Protein AF-A0A4U0RWD5-F1 (afdb_monomer)

pLDDT: mean 82.73, std 8.25, range [53.66, 91.5]

Radius of gyration: 19.2 Å; Cα contacts (8 Å, |Δi|>4): 103; chains: 1; bounding box: 41×37×58 Å

Sequence (120 aa):
MWAAYQVERWRDRLDKERGNPPRQKDKALQLARNALEHLDEAALVDDRAVAPPKEDGAKSDRFWSLRKLEGIDIGITDDTTFCGIERSDLHLRALEVVRTIENDLAEELLDQYAELLRGS

Secondary structure (DSSP, 8-state):
-HHHHHHHHHHHHHHHHTTPPPPPP-HHHHHHHHHHHTSTTSEEETTEEEPPPPPTT-SS-TTHHHHHTT-EE---S---EETTEEHHHHHHHHHHHHHHHHHHHHHHHHHHHHHHHH--

Nearest PDB structures (foldseek):
  7lvs-assembly1_B  TM=3.165E-01  e=9.543E+00  Mus musculus

Mean predicted aligned error: 7.82 Å

Solvent-accessible surface area (backbone atoms only — not comparable to full-atom values): 6955 Å² total; per-residue (Å²): 83,63,67,40,45,50,52,52,52,52,49,46,50,52,32,52,78,71,72,43,79,82,72,87,72,63,64,66,47,50,40,53,41,48,29,60,72,48,50,89,77,34,38,79,53,93,62,20,39,30,49,59,84,81,66,88,87,59,93,68,66,82,47,48,40,22,52,75,43,75,20,35,78,67,61,100,56,90,67,60,54,54,63,91,37,48,46,67,59,49,48,52,52,27,50,49,56,48,50,52,53,52,50,54,52,51,50,54,52,51,52,54,51,52,49,55,66,72,76,106

Structure (mmCIF, N/CA/C/O backbone):
data_AF-A0A4U0RWD5-F1
#
_entry.id   AF-A0A4U0RWD5-F1
#
loop_
_atom_site.group_PDB
_atom_site.id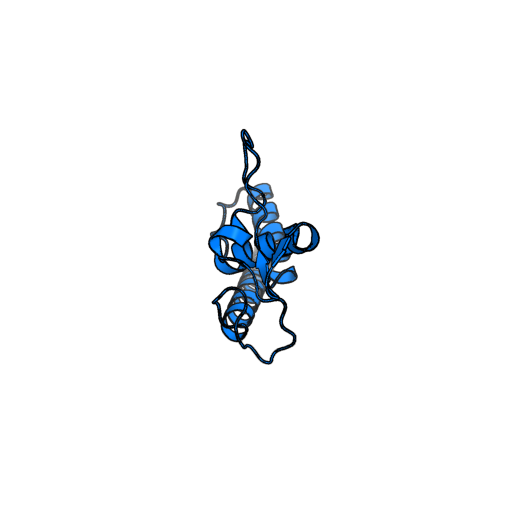
_atom_site.type_symbol
_atom_site.label_atom_id
_atom_site.label_alt_id
_atom_site.label_comp_id
_atom_site.label_asym_id
_atom_site.label_entity_id
_atom_site.label_seq_id
_atom_site.pdbx_PDB_ins_code
_atom_site.Cartn_x
_atom_site.Cartn_y
_atom_site.Cartn_z
_atom_site.occupancy
_atom_site.B_iso_or_equiv
_atom_site.auth_seq_id
_atom_site.auth_comp_id
_atom_site.auth_asym_id
_atom_site.auth_atom_id
_atom_site.pdbx_PDB_model_num
ATOM 1 N N . MET A 1 1 ? -6.342 -5.948 -2.805 1.00 70.12 1 MET A N 1
ATOM 2 C CA . MET A 1 1 ? -5.182 -5.035 -2.675 1.00 70.12 1 MET A CA 1
ATOM 3 C C . MET A 1 1 ? -5.587 -3.570 -2.720 1.00 70.12 1 MET A C 1
ATOM 5 O O . MET A 1 1 ? -5.519 -2.937 -1.679 1.00 7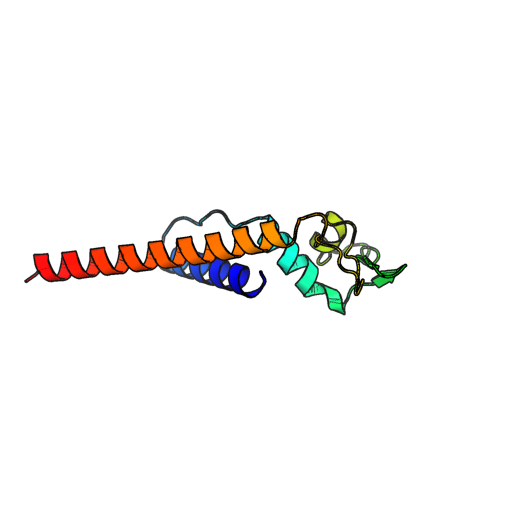0.12 1 MET A O 1
ATOM 9 N N . TRP A 1 2 ? -6.057 -3.038 -3.863 1.00 74.25 2 TRP A N 1
ATOM 10 C CA . TRP A 1 2 ? -6.455 -1.624 -3.968 1.00 74.25 2 TRP A CA 1
ATOM 11 C C . TRP A 1 2 ? -7.482 -1.235 -2.903 1.00 74.25 2 TRP A C 1
ATOM 13 O O . TRP A 1 2 ? -7.234 -0.320 -2.128 1.00 74.25 2 TRP A O 1
ATOM 23 N N . ALA A 1 3 ? -8.586 -1.985 -2.804 1.00 73.44 3 ALA A N 1
ATOM 24 C CA . ALA A 1 3 ? -9.609 -1.761 -1.784 1.00 73.44 3 ALA A CA 1
ATOM 25 C C . ALA A 1 3 ? -9.034 -1.807 -0.356 1.00 73.44 3 ALA A C 1
ATOM 27 O O . ALA A 1 3 ? -9.247 -0.869 0.398 1.00 73.44 3 ALA A O 1
ATOM 28 N N . ALA A 1 4 ? -8.233 -2.825 -0.017 1.00 75.69 4 ALA A N 1
ATOM 29 C CA . ALA A 1 4 ? -7.603 -2.943 1.304 1.00 75.69 4 ALA A CA 1
ATOM 30 C C . ALA A 1 4 ? -6.721 -1.730 1.650 1.00 75.69 4 ALA A C 1
ATOM 32 O O . ALA A 1 4 ? -6.837 -1.184 2.742 1.00 75.69 4 ALA A O 1
ATOM 33 N N . TYR A 1 5 ? -5.911 -1.242 0.703 1.00 81.12 5 TYR A N 1
ATOM 34 C CA . TYR A 1 5 ? -5.116 -0.031 0.920 1.00 81.12 5 TYR A CA 1
ATOM 35 C C . TYR A 1 5 ? -5.981 1.232 1.047 1.00 81.12 5 TYR A C 1
ATOM 37 O O . TYR A 1 5 ? -5.676 2.117 1.844 1.00 81.12 5 TYR A O 1
ATOM 45 N N . GLN A 1 6 ? -7.077 1.340 0.285 1.00 81.50 6 GLN A N 1
ATOM 46 C CA . GLN A 1 6 ? -8.009 2.454 0.474 1.00 81.50 6 GLN A CA 1
ATOM 47 C C . GLN A 1 6 ? -8.616 2.412 1.878 1.00 81.50 6 GLN A C 1
ATOM 49 O O . GLN A 1 6 ? -8.617 3.436 2.553 1.00 81.50 6 GLN A O 1
ATOM 54 N N . VAL A 1 7 ? -9.066 1.245 2.346 1.00 79.75 7 VAL A N 1
ATOM 55 C CA . VAL A 1 7 ? -9.623 1.079 3.697 1.00 79.75 7 VAL A CA 1
ATOM 56 C C . VAL A 1 7 ? -8.581 1.430 4.771 1.00 79.75 7 VAL A C 1
ATOM 58 O O . VAL A 1 7 ? -8.906 2.165 5.700 1.00 79.75 7 VAL A O 1
ATOM 61 N N . GLU A 1 8 ? -7.312 1.045 4.602 1.00 85.12 8 GLU A N 1
ATOM 62 C CA . GLU A 1 8 ? -6.211 1.473 5.482 1.00 85.12 8 GLU A CA 1
ATOM 63 C C . GLU A 1 8 ? -6.050 3.006 5.521 1.00 85.12 8 GLU A C 1
ATOM 65 O O . GLU A 1 8 ? -5.915 3.592 6.594 1.00 85.12 8 GLU A O 1
ATOM 70 N N . ARG A 1 9 ? -6.138 3.692 4.369 1.00 86.75 9 ARG A N 1
ATOM 71 C CA . ARG A 1 9 ? -6.112 5.167 4.321 1.00 86.75 9 ARG A CA 1
ATOM 72 C C . ARG A 1 9 ? -7.307 5.804 5.023 1.00 86.75 9 ARG A C 1
ATOM 74 O O . ARG A 1 9 ? -7.146 6.871 5.617 1.00 86.75 9 ARG A O 1
ATOM 81 N N . TRP A 1 10 ? -8.490 5.203 4.907 1.00 85.44 10 TRP A N 1
ATOM 82 C CA . TRP A 1 10 ? -9.689 5.679 5.595 1.00 85.44 10 TRP A CA 1
ATOM 83 C C . TRP A 1 10 ? -9.558 5.507 7.108 1.00 85.44 10 TRP A C 1
ATOM 85 O O . TRP A 1 10 ? -9.850 6.466 7.822 1.00 85.44 10 TRP A O 1
ATOM 95 N N . ARG A 1 11 ? -9.037 4.366 7.588 1.00 83.06 11 ARG A N 1
ATOM 96 C CA . ARG A 1 11 ? -8.716 4.174 9.011 1.00 83.06 11 ARG A CA 1
ATOM 97 C C . ARG A 1 11 ? -7.738 5.236 9.499 1.00 83.06 11 ARG A C 1
ATOM 99 O O . ARG A 1 11 ? -8.050 5.937 10.449 1.00 83.06 11 ARG A O 1
ATOM 106 N N . ASP A 1 12 ? -6.602 5.412 8.830 1.00 88.31 12 ASP A N 1
ATOM 107 C CA . ASP A 1 12 ? -5.591 6.387 9.263 1.00 88.31 12 ASP A CA 1
ATOM 108 C C . ASP A 1 12 ? -6.136 7.818 9.308 1.00 88.31 12 ASP A C 1
ATOM 110 O O . ASP A 1 12 ? -5.757 8.620 10.163 1.00 88.31 12 ASP A O 1
ATOM 114 N N . ARG A 1 13 ? -7.028 8.163 8.371 1.00 87.12 13 ARG A N 1
ATOM 115 C CA . ARG A 1 13 ? -7.717 9.452 8.399 1.00 87.12 13 ARG A CA 1
ATOM 116 C C . ARG A 1 13 ? -8.624 9.547 9.621 1.00 87.12 13 ARG A C 1
ATOM 118 O O . ARG A 1 13 ? -8.567 10.559 10.306 1.00 87.12 13 ARG A O 1
ATOM 125 N N . LEU A 1 14 ? -9.433 8.526 9.885 1.00 84.56 14 LEU A N 1
ATOM 126 C CA . LEU A 1 14 ? -10.325 8.492 11.041 1.00 84.56 14 LEU A CA 1
ATOM 127 C C . LEU A 1 14 ? -9.545 8.594 12.359 1.00 84.56 14 LEU A C 1
ATOM 129 O O . LEU A 1 14 ? -9.909 9.398 13.210 1.00 84.56 14 LEU A O 1
ATOM 133 N N . ASP A 1 15 ? -8.442 7.856 12.490 1.00 86.56 15 ASP A N 1
ATOM 134 C CA . ASP A 1 15 ? -7.540 7.921 13.643 1.00 86.56 15 ASP A CA 1
ATOM 135 C C . ASP A 1 15 ? -6.994 9.338 13.844 1.00 86.56 15 ASP A C 1
ATOM 137 O O . ASP A 1 15 ? -7.045 9.873 14.951 1.00 86.56 15 ASP A O 1
ATOM 141 N N . LYS A 1 16 ? -6.559 9.998 12.765 1.00 88.88 16 LYS A N 1
ATOM 142 C CA . LYS A 1 16 ? -6.115 11.394 12.824 1.00 88.88 16 LYS A CA 1
ATOM 143 C C . LYS A 1 16 ? -7.218 12.337 13.315 1.00 88.88 16 LYS A C 1
ATOM 145 O O . LYS A 1 16 ? -6.939 13.188 14.155 1.00 88.88 16 LYS A O 1
ATOM 150 N N . GLU A 1 17 ? -8.442 12.212 12.798 1.00 88.12 17 GLU A N 1
ATOM 151 C CA . GLU A 1 17 ? -9.579 13.039 13.241 1.00 88.12 17 GLU A CA 1
ATOM 152 C C . GLU A 1 17 ? -9.937 12.777 14.717 1.00 88.12 17 GLU A C 1
ATOM 154 O O . GLU A 1 17 ? -10.401 13.677 15.412 1.00 88.12 17 GLU A O 1
ATOM 159 N N . ARG A 1 18 ? -9.677 11.561 15.216 1.00 86.19 18 ARG A N 1
ATOM 160 C CA . ARG A 1 18 ? -9.874 11.157 16.618 1.00 86.19 18 ARG A CA 1
ATOM 161 C C . ARG A 1 18 ? -8.699 11.509 17.542 1.00 86.19 18 ARG A C 1
ATOM 163 O O . ARG A 1 18 ? -8.798 11.297 18.744 1.00 86.19 18 ARG A O 1
ATOM 170 N N . GLY A 1 19 ? -7.597 12.048 17.014 1.00 89.94 19 GLY A N 1
ATOM 171 C CA . GLY A 1 19 ? -6.389 12.347 17.792 1.00 89.94 19 GLY A CA 1
ATOM 172 C C . GLY A 1 19 ? -5.541 11.118 18.147 1.00 89.94 19 GLY A C 1
ATOM 173 O O . GLY A 1 19 ? -4.622 11.227 18.959 1.00 89.94 19 GLY A O 1
ATOM 174 N N . ASN A 1 20 ? -5.815 9.967 17.530 1.00 86.50 20 ASN A N 1
ATOM 175 C CA . ASN A 1 20 ? -5.029 8.750 17.695 1.00 86.50 20 ASN A CA 1
ATOM 176 C C . ASN A 1 20 ? -3.682 8.864 16.957 1.00 86.50 20 ASN A C 1
ATOM 178 O O . ASN A 1 20 ? -3.578 9.554 15.933 1.00 86.50 20 ASN A O 1
ATOM 182 N N . PRO A 1 21 ? -2.626 8.183 17.442 1.00 86.75 21 PRO A N 1
ATOM 183 C CA . PRO A 1 21 ? -1.345 8.158 16.753 1.00 86.75 21 PRO A CA 1
ATOM 184 C C . PRO A 1 21 ? -1.468 7.481 15.376 1.00 86.75 21 PRO A C 1
ATOM 186 O O . PRO A 1 21 ? -2.221 6.518 15.224 1.00 86.75 21 PRO A O 1
ATOM 189 N N . PRO A 1 22 ? -0.708 7.944 14.366 1.00 82.38 22 PRO A N 1
ATOM 190 C CA . PRO A 1 22 ? -0.728 7.337 13.042 1.00 82.38 22 PRO A CA 1
ATOM 191 C C . PRO A 1 22 ? -0.228 5.892 13.105 1.00 82.38 22 PRO A C 1
ATOM 193 O O . PRO A 1 22 ? 0.835 5.612 13.667 1.00 82.38 22 PRO A O 1
ATOM 196 N N . ARG A 1 23 ? -0.978 4.977 12.487 1.00 83.00 23 ARG A N 1
ATOM 197 C CA . ARG A 1 23 ? -0.604 3.566 12.397 1.00 83.00 23 ARG A CA 1
ATOM 198 C C . ARG A 1 23 ? 0.406 3.340 11.271 1.00 83.00 23 ARG A C 1
ATOM 200 O O . ARG A 1 23 ? 0.510 4.103 10.308 1.00 83.00 23 ARG A O 1
ATOM 207 N N . GLN A 1 24 ? 1.191 2.274 11.403 1.00 85.06 24 GLN A N 1
ATOM 208 C CA . GLN A 1 24 ? 2.120 1.875 10.354 1.00 85.06 24 GLN A CA 1
ATOM 209 C C . GLN A 1 24 ? 1.346 1.242 9.193 1.00 85.06 24 GLN A C 1
ATOM 211 O O . GLN A 1 24 ? 0.703 0.212 9.367 1.00 85.06 24 GLN A O 1
ATOM 216 N N . LYS A 1 25 ? 1.464 1.840 8.004 1.00 84.50 25 LYS A N 1
ATOM 217 C CA . LYS A 1 25 ? 0.878 1.302 6.771 1.00 84.50 25 LYS A CA 1
ATOM 218 C C . LYS A 1 25 ? 1.636 0.085 6.251 1.00 84.50 25 LYS A C 1
ATOM 220 O O . LYS A 1 25 ? 2.873 0.048 6.335 1.00 84.50 25 LYS A O 1
ATOM 225 N N . ASP A 1 26 ? 0.931 -0.844 5.608 1.00 86.88 2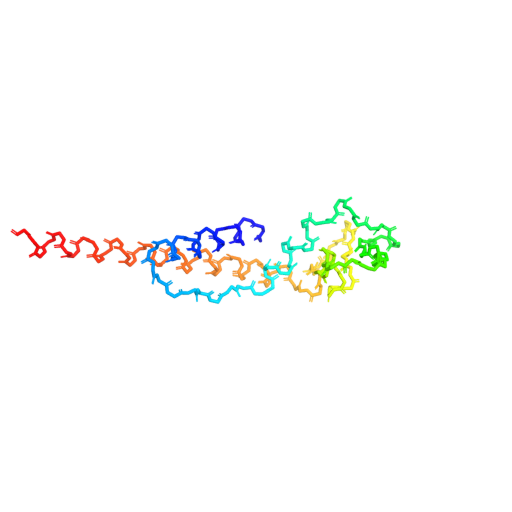6 ASP A N 1
ATOM 226 C CA . ASP A 1 26 ? 1.580 -1.904 4.837 1.00 86.88 26 ASP A CA 1
ATOM 227 C C . ASP A 1 26 ? 2.271 -1.301 3.598 1.00 86.88 26 ASP A C 1
ATOM 229 O O . ASP A 1 26 ? 1.656 -0.839 2.629 1.00 86.88 26 ASP A O 1
ATOM 233 N N . LYS A 1 27 ? 3.607 -1.301 3.639 1.00 87.12 27 LYS A N 1
ATOM 234 C CA . LYS A 1 27 ? 4.454 -0.717 2.591 1.00 87.12 27 LYS A CA 1
ATOM 235 C C . LYS A 1 27 ? 4.338 -1.454 1.255 1.00 87.12 27 LYS A C 1
ATOM 237 O O . LYS A 1 27 ? 4.547 -0.823 0.222 1.00 87.12 27 LYS A O 1
ATOM 242 N N . ALA A 1 28 ? 4.037 -2.753 1.258 1.00 85.31 28 ALA A N 1
ATOM 243 C CA . ALA A 1 28 ? 3.887 -3.539 0.038 1.00 85.31 28 ALA A CA 1
ATOM 244 C C . ALA A 1 28 ? 2.557 -3.215 -0.655 1.00 85.31 28 ALA A C 1
ATOM 246 O O . ALA A 1 28 ? 2.546 -2.959 -1.857 1.00 85.31 28 ALA A O 1
ATOM 247 N N . LEU A 1 29 ? 1.459 -3.117 0.100 1.00 83.88 29 LEU A N 1
ATOM 248 C CA . LEU A 1 29 ? 0.162 -2.680 -0.426 1.00 83.88 29 LEU A CA 1
ATOM 249 C C . LEU A 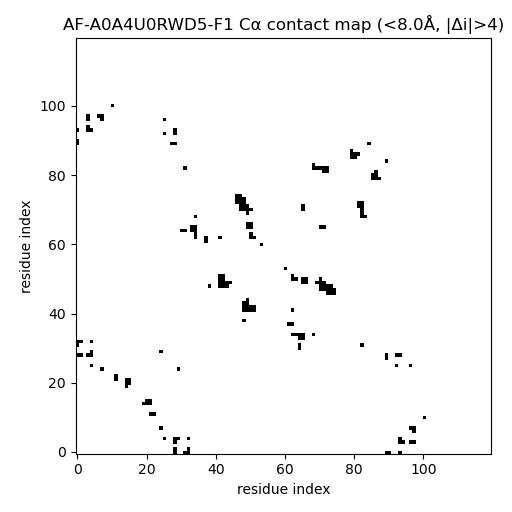1 29 ? 0.206 -1.232 -0.920 1.00 83.88 29 LEU A C 1
ATOM 251 O O . LEU A 1 29 ? -0.340 -0.935 -1.984 1.00 83.88 29 LEU A O 1
ATOM 255 N N . GLN A 1 30 ? 0.897 -0.347 -0.195 1.00 86.94 30 GLN A N 1
ATOM 256 C CA . GLN A 1 30 ? 1.138 1.024 -0.641 1.00 86.94 30 GLN A CA 1
ATOM 257 C C . GLN A 1 30 ? 1.891 1.059 -1.975 1.00 86.94 30 GLN A C 1
ATOM 259 O O . GLN A 1 30 ? 1.491 1.777 -2.891 1.00 86.94 30 GLN A O 1
ATOM 264 N N . LEU A 1 31 ? 2.981 0.297 -2.080 1.00 87.19 31 LEU A N 1
ATOM 265 C CA . LEU A 1 31 ? 3.819 0.249 -3.273 1.00 87.19 31 LEU A CA 1
ATOM 266 C C . LEU A 1 31 ? 3.043 -0.305 -4.475 1.00 87.19 31 LEU A C 1
ATOM 268 O O . LEU A 1 31 ? 3.028 0.327 -5.528 1.00 87.19 31 LEU A O 1
ATOM 272 N N . ALA A 1 32 ? 2.329 -1.418 -4.281 1.00 83.69 32 ALA A N 1
ATOM 273 C CA . ALA A 1 32 ? 1.466 -2.028 -5.287 1.00 83.69 32 ALA A CA 1
ATOM 274 C C . ALA A 1 32 ? 0.381 -1.056 -5.766 1.00 83.69 32 ALA A C 1
ATOM 276 O O . ALA A 1 32 ? 0.206 -0.853 -6.965 1.00 83.69 32 ALA A O 1
ATOM 277 N N . ARG A 1 33 ? -0.325 -0.395 -4.840 1.00 87.31 33 ARG A N 1
ATOM 278 C CA . ARG A 1 33 ? -1.362 0.581 -5.189 1.00 87.31 33 ARG A CA 1
ATOM 279 C C . ARG A 1 33 ? -0.790 1.758 -5.971 1.00 87.31 33 ARG A C 1
ATOM 281 O O . ARG A 1 33 ? -1.391 2.167 -6.955 1.00 87.31 33 ARG A O 1
ATOM 288 N N . ASN A 1 34 ? 0.327 2.326 -5.526 1.00 87.62 34 ASN A N 1
ATOM 289 C CA . ASN A 1 34 ? 0.915 3.494 -6.179 1.00 87.62 34 ASN A CA 1
ATOM 290 C C . ASN A 1 34 ? 1.474 3.155 -7.566 1.00 87.62 34 ASN A C 1
ATOM 292 O O . ASN A 1 34 ? 1.453 4.001 -8.450 1.00 87.62 34 ASN A O 1
ATOM 296 N N . ALA A 1 35 ? 1.969 1.932 -7.771 1.00 85.19 35 ALA A N 1
ATOM 297 C CA . ALA A 1 35 ? 2.381 1.485 -9.096 1.00 85.19 35 ALA A CA 1
ATOM 298 C C . ALA A 1 35 ? 1.175 1.295 -10.032 1.00 85.19 35 ALA A C 1
ATOM 300 O O . ALA A 1 35 ? 1.237 1.696 -11.188 1.00 85.19 35 ALA A O 1
ATOM 301 N N . LEU A 1 36 ? 0.058 0.770 -9.514 1.00 85.69 36 LEU A N 1
ATOM 302 C CA . LEU A 1 36 ? -1.197 0.651 -10.265 1.00 85.69 36 LEU A CA 1
ATOM 303 C C . LEU A 1 36 ? -1.857 2.005 -10.574 1.00 85.69 36 LEU A C 1
ATOM 305 O O . LEU A 1 36 ? -2.549 2.117 -11.577 1.00 85.69 36 LEU A O 1
ATOM 309 N N . GLU A 1 37 ? -1.674 3.019 -9.722 1.00 87.00 37 GLU A N 1
ATOM 310 C CA . GLU A 1 37 ? -2.287 4.349 -9.890 1.00 87.00 37 GLU A CA 1
ATOM 311 C C . GLU A 1 37 ? -1.826 5.074 -11.156 1.00 87.00 37 GLU A C 1
ATOM 313 O O . GLU A 1 37 ? -2.591 5.860 -11.697 1.00 87.00 37 GLU A O 1
ATOM 318 N N . HIS A 1 38 ? -0.603 4.808 -11.613 1.00 85.19 38 HIS A N 1
ATOM 319 C CA . HIS A 1 38 ? 0.005 5.468 -12.773 1.00 85.19 38 HIS A CA 1
ATOM 320 C C . HIS A 1 38 ? 0.248 4.494 -13.930 1.00 85.19 38 HIS A C 1
ATOM 322 O O . HIS A 1 38 ? 1.104 4.736 -14.781 1.00 85.19 38 HIS A O 1
ATOM 328 N N . LEU A 1 39 ? -0.439 3.348 -13.925 1.00 85.19 39 LEU A N 1
ATOM 329 C CA . LEU A 1 39 ? -0.212 2.287 -14.902 1.00 85.19 39 LEU A CA 1
ATOM 330 C C . LEU A 1 39 ? -0.680 2.685 -16.309 1.00 85.19 39 LEU A C 1
ATOM 332 O O . LEU A 1 39 ? -0.073 2.284 -17.294 1.00 85.19 39 LEU A O 1
ATOM 336 N N . ASP A 1 40 ? -1.734 3.488 -16.398 1.00 86.94 40 ASP A N 1
ATOM 337 C CA . ASP A 1 40 ? -2.273 4.044 -17.641 1.00 86.94 40 ASP A CA 1
ATOM 338 C C . ASP A 1 40 ? -1.342 5.080 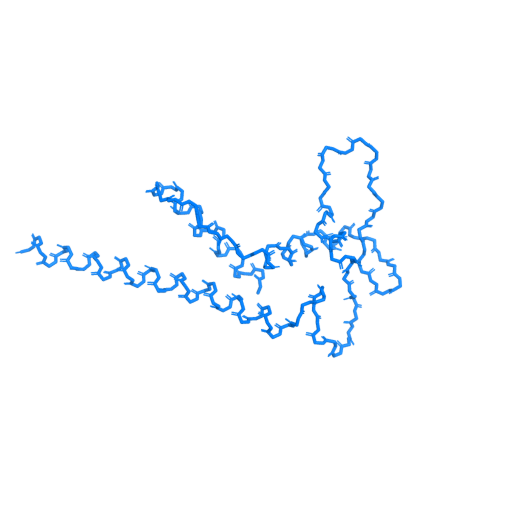-18.291 1.00 86.94 40 ASP A C 1
ATOM 340 O O . ASP A 1 40 ? -1.340 5.237 -19.509 1.00 86.94 40 ASP A O 1
ATOM 344 N N . GLU A 1 41 ? -0.523 5.756 -17.485 1.00 87.25 41 GLU A N 1
ATOM 345 C CA . GLU A 1 41 ? 0.494 6.711 -17.935 1.00 87.25 41 GLU A CA 1
ATOM 346 C C . GLU A 1 41 ? 1.883 6.066 -18.144 1.00 87.25 41 GLU A C 1
ATOM 348 O O . GLU A 1 41 ? 2.845 6.764 -18.480 1.00 87.25 41 GLU A O 1
ATOM 353 N N . ALA A 1 42 ? 2.027 4.760 -17.892 1.00 88.38 42 ALA A N 1
ATOM 354 C CA . ALA A 1 42 ? 3.298 4.050 -18.005 1.00 88.38 42 ALA A CA 1
ATOM 355 C C . ALA A 1 42 ? 3.710 3.829 -19.470 1.00 88.38 42 ALA A C 1
ATOM 357 O O . ALA A 1 42 ? 2.877 3.714 -20.369 1.00 88.38 42 ALA A O 1
ATOM 358 N N . ALA A 1 43 ? 5.018 3.722 -19.712 1.00 88.44 43 ALA A N 1
ATOM 359 C CA . ALA A 1 43 ? 5.518 3.285 -21.010 1.00 88.44 43 ALA A CA 1
ATOM 360 C C . ALA A 1 43 ? 5.385 1.760 -21.119 1.00 88.44 43 ALA A C 1
ATOM 362 O O . ALA A 1 43 ? 5.700 1.046 -20.169 1.00 88.44 43 ALA A O 1
ATOM 363 N N . LEU A 1 44 ? 4.953 1.263 -22.278 1.00 88.25 44 LEU A N 1
ATOM 364 C CA . LEU A 1 44 ? 4.918 -0.169 -22.572 1.00 88.25 44 LEU A CA 1
ATOM 365 C C . LEU A 1 44 ? 6.185 -0.557 -23.342 1.00 88.25 44 LEU A C 1
ATOM 367 O O . LEU A 1 44 ? 6.405 -0.064 -24.449 1.00 88.25 44 LEU A O 1
ATOM 371 N N . VAL A 1 45 ? 7.015 -1.414 -22.752 1.00 87.44 45 VAL A N 1
ATOM 372 C CA . VAL A 1 45 ? 8.275 -1.899 -23.336 1.00 87.44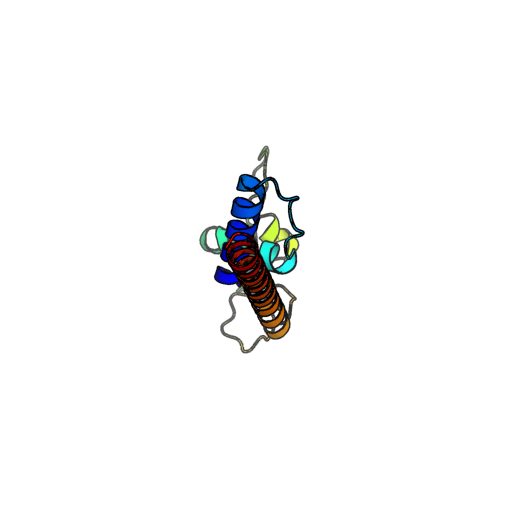 45 VAL A CA 1
ATOM 373 C C . VAL A 1 45 ? 8.367 -3.397 -23.087 1.00 87.44 45 VAL A C 1
ATOM 375 O O . VAL A 1 45 ? 8.293 -3.810 -21.936 1.00 87.44 45 VAL A O 1
ATOM 378 N N . ASP A 1 46 ? 8.517 -4.194 -24.147 1.00 84.75 46 ASP A N 1
ATOM 379 C CA . ASP A 1 46 ? 8.699 -5.654 -24.070 1.00 84.75 46 ASP A CA 1
ATOM 380 C C . ASP A 1 46 ? 7.688 -6.348 -23.131 1.00 84.75 46 ASP A C 1
ATOM 382 O O . ASP A 1 46 ? 8.066 -7.036 -22.187 1.00 84.75 46 ASP A O 1
ATOM 386 N N . ASP A 1 47 ? 6.389 -6.102 -23.350 1.00 82.50 47 ASP A N 1
ATOM 387 C CA . ASP A 1 47 ? 5.271 -6.621 -22.540 1.00 82.50 47 ASP A CA 1
ATOM 388 C C . ASP A 1 47 ? 5.288 -6.207 -21.054 1.00 82.50 47 ASP A C 1
ATOM 390 O O . ASP A 1 47 ? 4.578 -6.775 -20.222 1.00 82.50 47 ASP A O 1
ATOM 394 N N . ARG A 1 48 ? 6.049 -5.163 -20.703 1.00 84.31 48 ARG A N 1
ATOM 395 C CA . ARG A 1 48 ? 6.120 -4.590 -19.353 1.00 84.31 48 ARG A CA 1
ATOM 396 C C . ARG A 1 48 ? 5.661 -3.141 -19.335 1.00 84.31 48 ARG A C 1
ATOM 398 O O . ARG A 1 48 ? 6.072 -2.331 -20.165 1.00 84.31 48 ARG A O 1
ATOM 405 N N . ALA A 1 49 ? 4.874 -2.782 -18.327 1.00 88.06 49 ALA A N 1
ATOM 406 C CA . ALA A 1 49 ? 4.680 -1.392 -17.943 1.00 88.06 49 ALA A CA 1
ATOM 407 C C . ALA A 1 49 ? 5.902 -0.924 -17.158 1.00 88.06 49 ALA A C 1
ATOM 409 O O . ALA A 1 49 ? 6.170 -1.405 -16.057 1.00 88.06 49 ALA A O 1
ATOM 410 N N . VAL A 1 50 ? 6.630 0.041 -17.700 1.00 90.00 50 VAL A N 1
ATOM 411 C CA . VAL A 1 50 ? 7.811 0.631 -17.073 1.00 90.00 50 VAL A CA 1
ATOM 412 C C . VAL A 1 50 ? 7.617 2.126 -16.872 1.00 90.00 50 VAL A C 1
ATOM 414 O O . VAL A 1 50 ? 6.868 2.799 -17.583 1.00 90.00 50 VAL A O 1
ATOM 417 N N . ALA A 1 51 ? 8.302 2.670 -15.870 1.00 89.75 51 ALA A N 1
ATOM 418 C CA . ALA A 1 51 ? 8.289 4.104 -15.640 1.00 89.75 51 ALA A CA 1
ATOM 419 C C . ALA A 1 51 ? 8.928 4.827 -16.840 1.00 89.75 51 ALA A C 1
ATOM 421 O O . ALA A 1 51 ? 10.068 4.497 -17.187 1.00 89.75 51 ALA A O 1
ATOM 422 N N . PRO A 1 52 ? 8.270 5.840 -17.434 1.00 87.56 52 PRO A N 1
ATOM 423 C CA . PRO A 1 52 ? 8.888 6.650 -18.477 1.00 87.56 52 PRO A CA 1
ATOM 424 C C . PRO A 1 52 ? 10.150 7.348 -17.941 1.00 87.56 52 PRO A C 1
ATOM 426 O O . PRO A 1 52 ? 10.359 7.409 -16.722 1.00 87.56 52 PRO A O 1
ATOM 429 N N . PRO A 1 53 ? 11.020 7.892 -18.806 1.00 85.69 53 PRO A N 1
ATOM 430 C CA . PRO A 1 53 ? 12.148 8.708 -18.365 1.00 85.69 53 PRO A CA 1
ATOM 431 C C . PRO A 1 53 ? 11.691 9.807 -17.401 1.00 85.69 53 PRO A C 1
ATOM 433 O O . PRO A 1 53 ? 10.604 10.365 -17.543 1.00 85.69 53 PRO A O 1
ATOM 436 N N . LYS A 1 54 ? 12.489 10.080 -16.366 1.00 82.56 54 LYS A N 1
ATOM 437 C CA . LYS A 1 54 ? 12.160 11.150 -15.422 1.00 82.56 54 LYS A CA 1
ATOM 438 C C . LYS A 1 54 ? 12.335 12.491 -16.134 1.00 82.56 54 LYS A C 1
ATOM 440 O O . LYS A 1 54 ? 13.383 12.720 -16.722 1.00 82.56 54 LYS A O 1
ATOM 445 N N . GLU A 1 55 ? 11.331 13.358 -16.060 1.00 80.50 55 GLU A N 1
ATOM 446 C CA . GLU A 1 55 ? 11.442 14.717 -16.590 1.00 80.50 55 GLU A CA 1
ATOM 447 C C . GLU A 1 55 ? 12.482 15.522 -15.800 1.00 80.50 55 GLU A C 1
ATOM 449 O O . GLU A 1 55 ? 12.490 15.523 -14.559 1.00 80.50 55 GLU A O 1
ATOM 454 N N . ASP A 1 56 ? 13.355 16.224 -16.522 1.00 76.38 56 ASP A N 1
ATOM 455 C CA . ASP A 1 56 ? 14.363 17.089 -15.920 1.00 76.38 56 ASP A CA 1
ATOM 456 C C . ASP A 1 56 ? 13.698 18.228 -15.133 1.00 76.38 56 ASP A C 1
ATOM 458 O O . ASP A 1 56 ? 12.820 18.936 -15.621 1.00 76.38 56 ASP A O 1
ATOM 462 N N . GLY A 1 57 ? 14.117 18.403 -13.876 1.00 75.56 57 GLY A N 1
ATOM 463 C CA . GLY A 1 57 ? 13.579 19.434 -12.981 1.00 75.56 57 GLY A CA 1
ATOM 464 C C . GLY A 1 57 ? 12.282 19.065 -12.245 1.00 75.56 57 GLY A C 1
ATOM 465 O O . GLY A 1 57 ? 11.783 19.877 -11.461 1.00 75.56 57 GLY A O 1
ATOM 466 N N . ALA A 1 58 ? 11.749 17.850 -12.420 1.00 76.69 58 ALA A N 1
ATOM 467 C CA . ALA A 1 58 ? 10.570 17.399 -11.682 1.00 76.69 58 ALA A CA 1
ATOM 468 C C . ALA A 1 58 ? 10.834 17.323 -10.162 1.00 76.69 58 ALA A C 1
ATOM 470 O O . ALA A 1 58 ? 11.729 16.611 -9.693 1.00 76.69 58 ALA A O 1
ATOM 471 N N . LYS A 1 59 ? 10.010 18.034 -9.376 1.00 72.19 59 LYS A N 1
ATOM 472 C CA . LYS A 1 59 ? 10.092 18.071 -7.901 1.00 72.19 59 LYS A CA 1
ATOM 473 C C . LYS A 1 59 ? 9.699 16.748 -7.234 1.00 72.19 59 LYS A C 1
ATOM 475 O O . LYS A 1 59 ? 10.124 16.488 -6.112 1.00 72.19 59 LYS A O 1
ATOM 480 N N . SER A 1 60 ? 8.896 15.923 -7.899 1.00 77.25 60 SER A N 1
ATOM 481 C CA . SER A 1 60 ? 8.460 14.612 -7.419 1.00 77.25 60 SER A CA 1
ATOM 482 C C . SER A 1 60 ? 8.501 13.590 -8.551 1.00 77.25 60 SER A C 1
ATOM 484 O O . SER A 1 60 ? 8.342 13.930 -9.720 1.00 77.25 60 SER A O 1
ATOM 486 N N . ASP A 1 61 ? 8.739 12.326 -8.203 1.00 85.88 61 ASP A N 1
ATOM 487 C CA . ASP A 1 61 ? 8.691 11.213 -9.151 1.00 85.88 61 ASP A CA 1
ATOM 488 C C . ASP A 1 61 ? 7.393 10.433 -8.933 1.00 85.88 61 ASP A C 1
ATOM 490 O O . ASP A 1 61 ? 7.319 9.563 -8.065 1.00 85.88 61 ASP A O 1
ATOM 494 N N . ARG A 1 62 ? 6.341 10.773 -9.689 1.00 85.75 62 ARG A N 1
ATOM 495 C CA . ARG A 1 62 ? 5.044 10.076 -9.593 1.00 85.75 62 ARG A CA 1
ATOM 496 C C . ARG A 1 62 ? 5.161 8.588 -9.948 1.00 85.75 62 ARG A C 1
ATOM 498 O O . ARG A 1 62 ? 4.492 7.754 -9.352 1.00 85.75 62 ARG A O 1
ATOM 505 N N . PHE A 1 63 ? 6.112 8.236 -10.815 1.00 87.88 63 PHE A N 1
ATOM 506 C CA . PHE A 1 63 ? 6.409 6.855 -11.191 1.00 87.88 63 PHE A CA 1
ATOM 507 C C . PHE A 1 63 ? 7.405 6.165 -10.249 1.00 87.88 63 PHE A C 1
ATOM 509 O O . PHE A 1 63 ? 7.863 5.064 -10.555 1.00 87.88 63 PHE A O 1
ATOM 516 N N . TRP A 1 64 ? 7.735 6.758 -9.094 1.00 89.19 64 TRP A N 1
ATOM 517 C CA . TRP A 1 64 ? 8.712 6.200 -8.152 1.00 89.19 64 TRP A CA 1
ATOM 518 C C . TRP A 1 64 ? 8.408 4.749 -7.775 1.00 89.19 64 TRP A C 1
ATOM 520 O O . TRP A 1 64 ? 9.314 3.922 -7.710 1.00 89.19 64 TRP A O 1
ATOM 530 N N . SER A 1 65 ? 7.130 4.425 -7.563 1.00 87.19 65 SER A N 1
ATOM 531 C CA . SER A 1 65 ? 6.712 3.065 -7.209 1.00 87.19 65 SER A CA 1
ATOM 532 C C . SER A 1 65 ? 6.972 2.090 -8.351 1.00 87.19 65 SER A C 1
ATOM 534 O O . SER A 1 65 ? 7.515 1.019 -8.118 1.00 87.19 65 SER A O 1
ATOM 536 N N . LEU A 1 66 ? 6.673 2.493 -9.587 1.00 86.50 66 LEU A N 1
ATOM 537 C CA . LEU A 1 66 ? 6.923 1.683 -10.775 1.00 86.50 66 LEU A CA 1
ATOM 538 C C . LEU A 1 66 ? 8.428 1.502 -11.035 1.00 86.50 66 LEU A C 1
ATOM 540 O O . LEU A 1 66 ? 8.857 0.405 -11.374 1.00 86.50 66 LEU A O 1
ATOM 544 N N . ARG A 1 67 ? 9.251 2.536 -10.794 1.00 88.44 67 ARG A N 1
ATOM 545 C CA . ARG A 1 67 ? 10.722 2.424 -10.844 1.00 88.44 67 ARG A CA 1
ATOM 546 C C . ARG A 1 67 ? 11.265 1.486 -9.779 1.00 88.44 67 ARG A C 1
ATOM 548 O O . ARG A 1 67 ? 12.136 0.681 -10.069 1.00 88.44 67 ARG A O 1
ATOM 555 N N . LYS A 1 68 ? 10.758 1.593 -8.550 1.00 87.69 68 LYS A N 1
ATOM 556 C CA . LYS A 1 68 ? 11.183 0.753 -7.426 1.00 87.69 68 LYS A CA 1
ATOM 557 C C . LYS A 1 68 ? 10.840 -0.722 -7.635 1.00 87.69 68 LYS A C 1
ATOM 559 O O . LYS A 1 68 ? 11.527 -1.576 -7.091 1.00 87.69 68 LYS A O 1
ATOM 564 N N . LEU A 1 69 ? 9.778 -0.995 -8.384 1.00 83.81 69 LEU A N 1
ATOM 565 C CA . LEU A 1 69 ? 9.371 -2.341 -8.780 1.00 83.81 69 LEU A CA 1
ATOM 566 C C . LEU A 1 69 ? 10.060 -2.820 -10.062 1.00 83.81 69 LEU A C 1
ATOM 568 O O . LEU A 1 69 ? 9.838 -3.951 -10.468 1.00 83.81 69 LEU A O 1
ATOM 572 N N . GLU A 1 70 ? 10.884 -1.973 -10.688 1.00 86.56 70 GLU A N 1
ATOM 573 C CA . GLU A 1 70 ? 11.549 -2.261 -11.964 1.00 86.56 70 GLU A CA 1
ATOM 574 C C . GLU A 1 70 ? 10.550 -2.589 -13.094 1.00 86.56 70 GLU A C 1
ATOM 576 O O . GLU A 1 70 ? 10.839 -3.335 -14.032 1.00 86.56 70 GLU A O 1
ATOM 581 N N . GLY A 1 71 ? 9.361 -1.986 -13.024 1.00 83.25 71 GLY A N 1
ATOM 582 C CA . GLY A 1 71 ? 8.244 -2.237 -13.929 1.00 83.25 71 GLY A CA 1
ATOM 583 C C . GLY A 1 71 ? 7.285 -3.329 -13.452 1.00 83.25 71 GLY A C 1
ATOM 584 O O . GLY A 1 71 ? 7.423 -3.896 -12.372 1.00 83.25 71 GLY A O 1
ATOM 585 N N . ILE A 1 72 ? 6.259 -3.578 -14.259 1.00 82.88 72 ILE A N 1
ATOM 586 C CA . ILE A 1 72 ? 5.227 -4.590 -14.029 1.00 82.88 72 ILE A CA 1
ATOM 587 C C . ILE A 1 72 ? 5.042 -5.359 -15.324 1.00 82.88 72 ILE A C 1
ATOM 589 O O . ILE A 1 72 ? 4.793 -4.749 -16.361 1.00 82.88 72 ILE A O 1
ATOM 593 N N . ASP A 1 73 ? 5.118 -6.681 -15.265 1.00 80.62 73 ASP A N 1
ATOM 594 C CA . ASP A 1 73 ? 4.793 -7.528 -16.407 1.00 80.62 73 ASP A CA 1
ATOM 595 C C . ASP A 1 73 ? 3.288 -7.429 -16.728 1.00 80.62 73 ASP A C 1
ATOM 597 O O . ASP A 1 73 ? 2.431 -7.687 -15.879 1.00 80.62 73 ASP A O 1
ATOM 601 N N . ILE A 1 74 ? 2.958 -7.040 -17.964 1.00 73.25 74 ILE A N 1
ATOM 602 C CA . ILE A 1 74 ? 1.597 -7.029 -18.521 1.00 73.25 74 ILE A CA 1
ATOM 603 C C . ILE A 1 74 ? 1.425 -8.325 -19.324 1.00 73.25 74 ILE A C 1
ATOM 605 O O . ILE A 1 74 ? 1.154 -8.336 -20.521 1.00 73.25 74 ILE A O 1
ATOM 609 N N . GLY A 1 75 ? 1.631 -9.455 -18.650 1.00 65.12 75 GLY A N 1
ATOM 610 C CA . GLY A 1 75 ? 1.386 -10.780 -19.205 1.00 65.12 75 GLY A CA 1
ATOM 611 C C . GLY A 1 75 ? 0.019 -11.311 -18.782 1.00 65.12 75 GLY A C 1
ATOM 612 O O . GLY A 1 75 ? -0.316 -11.304 -17.597 1.00 65.12 75 GLY A O 1
ATOM 613 N N . ILE A 1 76 ? -0.752 -11.858 -19.729 1.00 54.62 76 ILE A N 1
ATOM 614 C CA . ILE A 1 76 ? -1.785 -12.866 -19.424 1.00 54.62 76 ILE A CA 1
ATOM 615 C C . ILE A 1 76 ? -1.062 -14.211 -19.299 1.00 54.62 76 ILE A C 1
ATOM 617 O O . ILE A 1 76 ? -1.210 -15.106 -20.126 1.00 54.62 76 ILE A O 1
ATOM 621 N N . THR A 1 77 ? -0.179 -14.325 -18.320 1.00 56.59 77 THR A N 1
ATOM 622 C CA . THR A 1 77 ? 0.485 -15.582 -17.987 1.00 56.59 77 THR A CA 1
ATOM 623 C C . THR A 1 77 ? 0.107 -15.953 -16.562 1.00 56.59 77 THR A C 1
ATOM 625 O O . THR A 1 77 ? -0.213 -15.085 -15.742 1.00 56.59 77 THR A O 1
ATOM 628 N N . ASP A 1 78 ? 0.145 -17.250 -16.257 1.00 57.16 78 ASP A N 1
ATOM 629 C CA . ASP A 1 78 ? -0.099 -17.813 -14.919 1.00 57.16 78 ASP A CA 1
ATOM 630 C C . ASP A 1 78 ? 0.981 -17.412 -13.892 1.00 57.16 78 ASP A C 1
ATOM 632 O O . ASP A 1 78 ? 1.168 -18.084 -12.879 1.00 57.16 78 ASP A O 1
ATOM 636 N N . ASP A 1 79 ? 1.708 -16.320 -14.145 1.00 62.72 79 ASP A N 1
ATOM 637 C CA . ASP A 1 79 ? 2.720 -15.792 -13.252 1.00 62.72 79 ASP A CA 1
ATOM 638 C C . ASP A 1 79 ? 2.076 -15.484 -11.896 1.00 62.72 79 ASP A C 1
ATOM 640 O O . ASP A 1 79 ? 1.135 -14.693 -11.770 1.00 62.72 79 ASP A O 1
ATOM 644 N N . THR A 1 80 ? 2.550 -16.179 -10.866 1.00 60.41 80 THR A N 1
ATOM 645 C CA . THR A 1 80 ? 2.036 -16.084 -9.501 1.00 60.41 80 THR A CA 1
ATOM 646 C C . THR A 1 80 ? 2.515 -14.823 -8.807 1.00 60.41 80 THR A C 1
ATOM 648 O O . THR A 1 80 ? 2.114 -14.580 -7.669 1.00 60.41 80 THR A O 1
ATOM 651 N N . THR A 1 81 ? 3.335 -14.005 -9.465 1.00 65.88 81 THR A N 1
ATOM 652 C CA . THR A 1 81 ? 3.902 -12.795 -8.888 1.00 65.88 81 THR A CA 1
ATOM 653 C C . THR A 1 81 ? 3.216 -11.529 -9.408 1.00 65.88 81 THR A C 1
ATOM 655 O O . THR A 1 81 ? 2.582 -11.481 -10.464 1.00 65.88 81 THR A O 1
ATOM 658 N N . PHE A 1 82 ? 3.249 -10.487 -8.588 1.00 68.38 82 PHE A N 1
ATOM 659 C CA . PHE A 1 82 ? 2.884 -9.125 -8.935 1.00 68.38 82 PHE A CA 1
ATOM 660 C C . PHE A 1 82 ? 3.983 -8.228 -8.374 1.00 68.38 82 PHE A C 1
ATOM 662 O O . PHE A 1 82 ? 4.129 -8.104 -7.156 1.00 68.38 82 PHE A O 1
ATOM 669 N N . CYS A 1 83 ? 4.770 -7.620 -9.265 1.00 65.38 83 CYS A N 1
ATOM 670 C CA . CYS A 1 83 ? 5.898 -6.762 -8.894 1.00 65.38 83 CYS A CA 1
ATOM 671 C C . CYS A 1 83 ? 6.939 -7.467 -7.993 1.00 65.38 83 CYS A C 1
ATOM 673 O O . CYS A 1 83 ? 7.378 -6.906 -6.987 1.00 65.38 83 CYS A O 1
ATOM 675 N N . GLY A 1 84 ? 7.271 -8.728 -8.296 1.00 67.31 84 GLY A N 1
ATOM 676 C CA . GLY A 1 84 ? 8.219 -9.534 -7.512 1.00 67.31 84 GLY A CA 1
ATOM 677 C C . GLY A 1 84 ? 7.697 -10.032 -6.156 1.00 67.31 84 GLY A C 1
ATOM 678 O O . GLY A 1 84 ? 8.458 -10.621 -5.394 1.00 67.31 84 GLY A O 1
ATOM 679 N N . ILE A 1 85 ? 6.416 -9.808 -5.841 1.00 71.69 85 ILE A N 1
ATOM 680 C CA . ILE A 1 85 ? 5.752 -10.331 -4.640 1.00 71.69 85 ILE A CA 1
ATOM 681 C C . ILE A 1 85 ? 4.758 -11.404 -5.070 1.00 71.69 85 ILE A C 1
ATOM 683 O O . ILE A 1 85 ? 4.002 -11.184 -6.017 1.00 71.69 85 ILE A O 1
ATOM 687 N N . GLU A 1 86 ? 4.703 -12.541 -4.378 1.00 80.69 86 GLU A N 1
ATOM 688 C CA . GLU A 1 86 ? 3.667 -13.533 -4.663 1.00 80.69 86 GLU A CA 1
ATOM 689 C C . GLU A 1 86 ? 2.258 -12.945 -4.457 1.00 80.69 86 GLU A C 1
ATOM 691 O O . GLU A 1 86 ? 1.963 -12.243 -3.484 1.00 80.69 86 GLU A O 1
ATOM 696 N N . ARG A 1 87 ? 1.345 -13.237 -5.387 1.00 77.75 87 ARG A N 1
ATOM 697 C CA . ARG A 1 87 ? -0.056 -12.795 -5.342 1.00 77.75 87 ARG A CA 1
ATOM 698 C C . ARG A 1 87 ? -0.773 -13.330 -4.101 1.00 77.75 87 ARG A C 1
ATOM 700 O O . ARG A 1 87 ? -1.608 -12.622 -3.538 1.00 77.75 87 ARG A O 1
ATOM 707 N N . SER A 1 88 ? -0.439 -14.548 -3.673 1.00 80.81 88 SER A N 1
ATOM 708 C CA . SER A 1 88 ? -0.874 -15.172 -2.412 1.00 80.81 88 SER A CA 1
ATOM 709 C C . SER A 1 88 ? -0.499 -14.303 -1.212 1.00 80.81 88 SER A C 1
ATOM 711 O O . SER A 1 88 ? -1.372 -13.938 -0.425 1.00 80.81 88 SER A O 1
ATOM 713 N N . ASP A 1 89 ? 0.762 -13.888 -1.116 1.00 84.31 89 ASP A N 1
ATOM 714 C CA . ASP A 1 89 ? 1.256 -13.036 -0.033 1.00 84.31 89 ASP A CA 1
ATOM 715 C C . ASP A 1 89 ? 0.576 -11.666 -0.023 1.00 84.31 89 ASP A C 1
ATOM 717 O O . ASP A 1 89 ? 0.174 -11.163 1.029 1.00 84.31 89 ASP A O 1
ATOM 721 N N . LEU A 1 90 ? 0.391 -11.058 -1.195 1.00 80.12 90 LEU A N 1
ATOM 722 C CA . LEU A 1 90 ? -0.343 -9.798 -1.320 1.00 80.12 90 LEU A CA 1
ATOM 723 C C . LEU A 1 90 ? -1.811 -9.931 -0.903 1.00 80.12 90 LEU A C 1
ATOM 725 O O . LEU A 1 90 ? -2.376 -9.006 -0.311 1.00 80.12 90 LEU A O 1
ATOM 729 N N . HIS A 1 91 ? -2.436 -11.069 -1.206 1.00 83.06 91 HIS A N 1
ATOM 730 C CA . HIS A 1 91 ? -3.792 -11.368 -0.770 1.00 83.06 91 HIS A CA 1
ATOM 731 C C . HIS A 1 91 ? -3.866 -11.534 0.752 1.00 83.06 91 HIS A C 1
ATOM 733 O O . HIS A 1 91 ? -4.718 -10.909 1.382 1.00 83.06 91 HIS A O 1
ATOM 739 N N . LEU A 1 92 ? -2.944 -12.296 1.348 1.00 88.19 92 LEU A N 1
ATOM 740 C CA . LEU A 1 92 ? -2.867 -12.491 2.797 1.00 88.19 92 LEU A CA 1
ATOM 741 C C . LEU A 1 92 ? -2.656 -11.168 3.538 1.00 88.19 92 LEU A C 1
ATOM 743 O O . LEU A 1 92 ? -3.379 -10.882 4.486 1.00 88.19 92 LEU A O 1
ATOM 747 N N . ARG A 1 93 ? -1.745 -10.313 3.059 1.00 86.06 93 ARG A N 1
ATOM 748 C CA . ARG A 1 93 ? -1.534 -8.964 3.615 1.00 86.06 93 ARG A CA 1
ATOM 749 C C . ARG A 1 93 ? -2.789 -8.104 3.536 1.00 86.06 93 ARG A C 1
ATOM 751 O O . ARG A 1 93 ? -3.147 -7.435 4.499 1.00 86.06 93 ARG A O 1
ATOM 758 N N . ALA A 1 94 ? -3.471 -8.119 2.390 1.00 85.56 94 ALA A N 1
ATOM 759 C CA . ALA A 1 94 ? -4.711 -7.370 2.216 1.00 85.56 94 ALA A CA 1
ATOM 760 C C . ALA A 1 94 ? -5.810 -7.855 3.173 1.00 85.56 94 ALA A C 1
ATOM 762 O O . ALA A 1 94 ? -6.537 -7.031 3.724 1.00 85.56 94 ALA A O 1
ATOM 763 N N . LEU A 1 95 ? -5.917 -9.170 3.371 1.00 89.88 95 LEU A N 1
ATOM 764 C CA . LEU A 1 95 ? -6.866 -9.765 4.304 1.00 89.88 95 LEU A CA 1
ATOM 765 C C . LEU A 1 95 ? -6.530 -9.4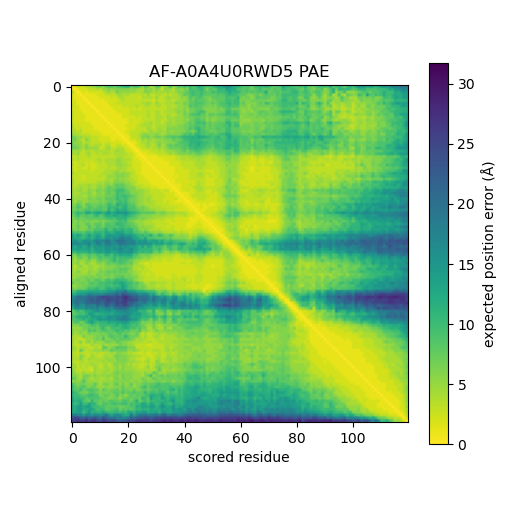05 5.756 1.00 89.88 95 LEU A C 1
ATOM 767 O O . LEU A 1 95 ? -7.429 -9.063 6.516 1.00 89.88 95 LEU A O 1
ATOM 771 N N . GLU A 1 96 ? -5.251 -9.428 6.124 1.00 90.31 96 GLU A N 1
ATOM 772 C CA . GLU A 1 96 ? -4.791 -9.083 7.471 1.00 90.31 96 GLU A CA 1
ATOM 773 C C . GLU A 1 96 ? -5.086 -7.625 7.834 1.00 90.31 96 GLU A C 1
ATOM 775 O O . GLU A 1 96 ? -5.552 -7.334 8.936 1.00 90.31 96 GLU A O 1
ATOM 780 N N . VAL A 1 97 ? -4.898 -6.704 6.883 1.00 85.75 97 VAL A N 1
ATOM 781 C CA . VAL A 1 97 ? -5.295 -5.300 7.057 1.00 85.75 97 VAL A CA 1
ATOM 782 C C . VAL A 1 97 ? -6.790 -5.192 7.346 1.00 85.75 97 VAL A C 1
ATOM 784 O O . VAL A 1 97 ? -7.167 -4.514 8.296 1.00 85.75 97 VAL A O 1
ATOM 787 N N . VAL A 1 98 ? -7.641 -5.871 6.570 1.00 86.75 98 VAL A N 1
ATOM 788 C CA . VAL A 1 98 ? -9.097 -5.836 6.784 1.00 86.75 98 VAL A CA 1
ATOM 789 C C . VAL A 1 98 ? -9.460 -6.419 8.150 1.00 86.75 98 VAL A C 1
ATOM 791 O O . VAL A 1 98 ? -10.168 -5.764 8.906 1.00 86.75 98 VAL A O 1
ATOM 794 N N . ARG A 1 99 ? -8.905 -7.580 8.510 1.00 89.81 99 ARG A N 1
ATOM 795 C CA . ARG A 1 99 ? -9.151 -8.231 9.806 1.00 89.81 99 ARG A CA 1
ATOM 796 C C . ARG A 1 99 ? -8.742 -7.368 10.988 1.00 89.81 99 ARG A C 1
ATOM 798 O O . ARG A 1 99 ? -9.468 -7.298 11.970 1.00 89.81 99 ARG A O 1
ATOM 805 N N . THR A 1 100 ? -7.599 -6.692 10.894 1.00 88.88 100 THR A N 1
ATOM 806 C CA . THR A 1 100 ? -7.141 -5.785 11.954 1.00 88.88 100 THR A CA 1
ATOM 807 C C . THR A 1 100 ? -8.160 -4.669 12.172 1.00 88.88 100 THR A C 1
ATOM 809 O O . THR A 1 100 ? -8.508 -4.372 13.305 1.00 88.88 100 THR A O 1
ATOM 812 N N . ILE A 1 101 ? -8.681 -4.094 11.085 1.00 85.56 101 ILE A N 1
ATOM 813 C CA . ILE A 1 101 ? -9.681 -3.020 11.134 1.00 85.56 101 ILE A CA 1
ATOM 814 C C . ILE A 1 101 ? -11.015 -3.530 11.690 1.00 85.56 101 ILE A C 1
ATOM 816 O O . ILE A 1 101 ? -11.651 -2.841 12.480 1.00 85.56 101 ILE A O 1
ATOM 820 N N . GLU A 1 102 ? -11.443 -4.729 11.297 1.00 88.31 102 GLU A N 1
ATOM 821 C CA . GLU A 1 102 ? -12.652 -5.360 11.837 1.00 88.31 102 GLU A CA 1
ATOM 822 C C . GLU A 1 102 ? -12.527 -5.623 13.342 1.00 88.31 102 GLU A C 1
ATOM 824 O O . GLU A 1 102 ? -13.461 -5.332 14.087 1.00 88.31 102 GLU A O 1
ATOM 829 N N . ASN A 1 103 ? -11.368 -6.108 13.794 1.00 90.31 103 ASN A N 1
ATOM 830 C CA . ASN A 1 103 ? -11.092 -6.331 15.211 1.00 90.31 103 ASN A CA 1
ATOM 831 C C . ASN A 1 103 ? -11.068 -5.011 15.994 1.00 90.31 103 ASN A C 1
ATOM 833 O O . ASN A 1 103 ? -11.732 -4.924 17.022 1.00 90.31 103 ASN A O 1
ATOM 837 N N . ASP A 1 104 ? -10.385 -3.978 15.477 1.00 87.06 104 ASP A N 1
ATOM 838 C CA . ASP A 1 104 ? -10.363 -2.635 16.078 1.00 87.06 104 ASP A CA 1
ATOM 839 C C . ASP A 1 104 ? -11.806 -2.111 16.285 1.00 87.06 104 ASP A C 1
ATOM 841 O O . ASP A 1 104 ? -12.163 -1.630 17.359 1.00 87.06 104 ASP A O 1
ATOM 845 N N . LEU A 1 105 ? -12.669 -2.241 15.268 1.00 86.12 105 LEU A N 1
ATOM 846 C CA . LEU A 1 105 ? -14.068 -1.800 15.339 1.00 86.12 105 LEU A CA 1
ATOM 847 C C . LEU A 1 105 ? -14.906 -2.634 16.317 1.00 86.12 105 LEU A C 1
ATOM 849 O O . LEU A 1 105 ? -15.795 -2.096 16.978 1.00 86.12 105 LEU A O 1
ATOM 853 N N . ALA A 1 106 ? -14.657 -3.941 16.399 1.00 89.19 106 ALA A N 1
ATOM 854 C CA . ALA A 1 106 ? -15.347 -4.815 17.341 1.00 89.19 106 ALA A CA 1
ATOM 855 C C . ALA A 1 106 ? -14.983 -4.476 18.795 1.00 89.19 106 ALA A C 1
ATOM 857 O O . ALA A 1 106 ? -15.871 -4.436 19.645 1.00 89.19 106 ALA A O 1
ATOM 858 N N . GLU A 1 107 ? -13.710 -4.186 19.069 1.00 89.50 107 GLU A N 1
ATOM 859 C CA . GLU A 1 107 ? -13.245 -3.731 20.384 1.00 89.50 107 GLU A CA 1
ATOM 860 C C . GLU A 1 107 ? -13.873 -2.381 20.760 1.00 89.50 107 GLU A C 1
ATOM 862 O O . GLU A 1 107 ? -14.466 -2.270 21.833 1.00 89.50 107 GLU A O 1
ATOM 867 N N . GLU A 1 108 ? -13.879 -1.400 19.846 1.00 85.88 108 GLU A N 1
ATOM 868 C CA . GLU A 1 108 ? -14.540 -0.103 20.072 1.0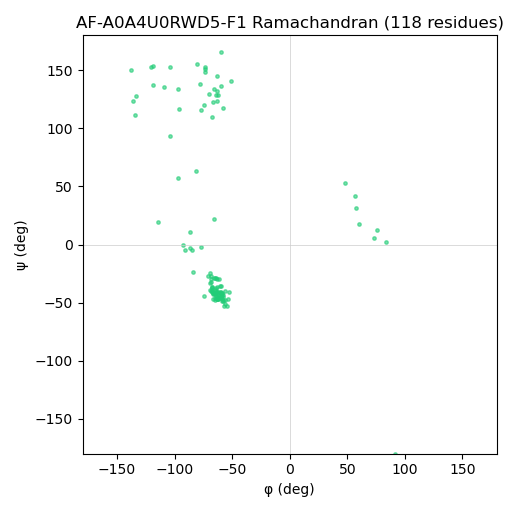0 85.88 108 GLU A CA 1
ATOM 869 C C . GLU A 1 108 ? -16.032 -0.256 20.422 1.00 85.88 108 GLU A C 1
ATOM 871 O O . GLU A 1 108 ? -16.553 0.459 21.281 1.00 85.88 108 GLU A O 1
ATOM 876 N N . LEU A 1 109 ? -16.738 -1.185 19.767 1.00 89.25 109 LEU A N 1
ATOM 877 C CA . LEU A 1 109 ? -18.151 -1.460 20.047 1.00 89.25 109 LEU A CA 1
ATOM 878 C C . LEU A 1 109 ? -18.360 -2.101 21.424 1.00 89.25 109 LEU A C 1
ATOM 880 O O . LEU A 1 109 ? -19.322 -1.761 22.118 1.00 89.25 109 LEU A O 1
ATOM 884 N N . LEU A 1 110 ? -17.484 -3.027 21.820 1.00 91.50 110 LEU A N 1
ATOM 885 C CA . LEU A 1 110 ? -17.542 -3.663 23.136 1.00 91.50 110 LEU A CA 1
ATOM 886 C C . LEU A 1 110 ? -17.289 -2.650 24.255 1.00 91.50 110 LEU A C 1
ATOM 888 O O . LEU A 1 110 ? -18.025 -2.653 25.246 1.00 91.50 110 LEU A O 1
ATOM 892 N N . ASP A 1 111 ? -16.317 -1.756 24.074 1.00 88.94 111 ASP A N 1
ATOM 893 C CA . ASP A 1 111 ? -16.011 -0.695 25.033 1.00 88.94 111 ASP A CA 1
ATOM 894 C C . ASP A 1 111 ? -17.194 0.269 25.198 1.00 88.94 111 ASP A C 1
ATOM 896 O O . ASP A 1 111 ? -17.632 0.523 26.322 1.00 88.94 111 ASP A O 1
ATOM 900 N N . GLN A 1 112 ? -17.802 0.719 24.094 1.00 86.94 112 GLN A N 1
ATOM 901 C CA . GLN A 1 112 ? -19.000 1.571 24.128 1.00 86.94 112 GLN A CA 1
ATOM 902 C C . GLN A 1 112 ? -20.177 0.896 24.846 1.00 86.94 112 GLN A C 1
ATOM 904 O O . GLN A 1 112 ? -20.896 1.530 25.623 1.00 86.94 112 GLN A O 1
ATOM 909 N N . TYR A 1 113 ? -20.384 -0.401 24.610 1.00 88.25 113 TYR A N 1
ATOM 910 C CA . TYR A 1 113 ? -21.442 -1.154 25.279 1.00 88.25 113 TYR A CA 1
ATOM 911 C C . TYR A 1 113 ? -21.171 -1.308 26.783 1.00 88.25 113 TYR A C 1
ATOM 913 O O . TYR A 1 113 ? -22.086 -1.175 27.600 1.00 88.25 113 TYR A O 1
ATOM 921 N N . ALA A 1 114 ? -19.914 -1.536 27.170 1.00 89.81 114 ALA A N 1
ATOM 922 C CA . ALA A 1 114 ? -19.511 -1.599 28.570 1.00 89.81 114 ALA A CA 1
ATOM 923 C C . ALA A 1 114 ? -19.696 -0.252 29.288 1.00 89.81 114 ALA A C 1
ATOM 925 O O . ALA A 1 114 ? -20.132 -0.237 30.440 1.00 89.81 114 ALA A O 1
ATOM 926 N N . GLU A 1 115 ? -19.408 0.871 28.627 1.00 90.25 115 GLU A N 1
ATOM 927 C CA . GLU A 1 115 ? -19.668 2.211 29.166 1.00 90.25 115 GLU A CA 1
ATOM 928 C C . GLU A 1 115 ? -21.165 2.467 29.378 1.00 90.25 115 GLU A C 1
ATOM 930 O O . GLU A 1 115 ? -21.556 2.914 30.458 1.00 90.25 115 GLU A O 1
ATOM 935 N N . LEU A 1 116 ? -22.013 2.110 28.406 1.00 90.12 116 LEU A N 1
ATOM 936 C CA . LEU A 1 116 ? -23.472 2.224 28.528 1.00 90.12 116 LEU A CA 1
ATOM 937 C C . LEU A 1 116 ? -24.022 1.424 29.716 1.00 90.12 116 LEU A C 1
ATOM 939 O O . LEU A 1 116 ? -24.875 1.921 30.448 1.00 90.12 116 LEU A O 1
ATOM 943 N N . LEU A 1 117 ? -23.515 0.208 29.937 1.00 89.06 117 LEU A N 1
ATOM 944 C CA . LEU A 1 117 ? -23.918 -0.629 31.070 1.00 89.06 117 LEU A CA 1
ATOM 945 C C . LEU A 1 117 ? -23.409 -0.117 32.425 1.00 89.06 117 LEU A C 1
ATOM 947 O O . LEU A 1 117 ? -24.027 -0.410 33.442 1.00 89.06 117 LEU A O 1
ATOM 951 N N . ARG A 1 118 ? -22.285 0.612 32.463 1.00 86.88 118 ARG A N 1
ATOM 952 C CA . ARG A 1 118 ? -21.734 1.210 33.696 1.00 86.88 118 ARG A CA 1
ATOM 953 C C . ARG A 1 118 ? -22.359 2.562 34.044 1.00 86.88 118 ARG A C 1
ATOM 955 O O . ARG A 1 118 ? -22.272 2.977 35.196 1.00 86.88 118 ARG A O 1
ATOM 962 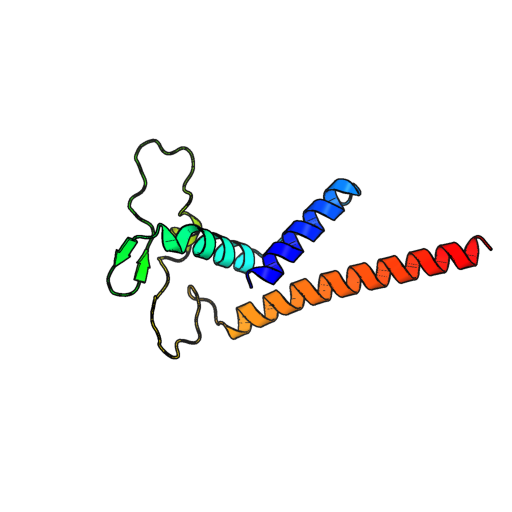N N . GLY A 1 119 ? -22.908 3.262 33.053 1.00 69.94 119 GLY A N 1
ATOM 963 C CA . GLY A 1 119 ? -23.604 4.542 33.215 1.00 69.94 119 GLY A CA 1
ATOM 964 C C . GLY A 1 119 ? -25.116 4.428 33.457 1.00 69.94 119 GLY A C 1
ATOM 965 O O . GLY A 1 119 ? -25.757 5.457 33.674 1.00 69.94 119 GLY A O 1
ATOM 966 N N . SER A 1 120 ? -25.673 3.211 33.403 1.00 53.66 120 SER A N 1
ATOM 967 C CA . SER A 1 120 ? -27.057 2.852 33.762 1.00 53.66 120 SER A CA 1
ATOM 968 C C . SER A 1 120 ? -27.157 2.348 35.198 1.00 53.66 120 SER A C 1
ATOM 970 O O . SER A 1 120 ? -28.301 2.383 35.708 1.00 53.66 120 SER A O 1
#

Organism: NCBI:txid2571141

Foldseek 3Di:
DLVLQVVLVVVQVVCVVVVHDGDDDDPVNVLLNLQVVCQVVFDQDPQWGAHDDDDPPDPDRSNVSCVVLRTFHNDPDPPQDTSNHGPVVVVVVSVVSVVVVVVVVVVVVVVVVVVVVVVD